Protein AF-A0A7C2P122-F1 (afdb_monomer_lite)

Sequence (135 aa):
MQRLHILLFILVTTFFITSCSSSGDAVIVAEYGQDHITYDELKEAYVKSLSEEEKNKAESPEEMKEFLDLYVNYKMKLRDAFVRGFTNDPEIQKEIDDYTKTVGYHIFRKNLLLTPVLRICMKNEKLKKESAIFF

Secondary structure (DSSP, 8-state):
-HHHHHHHHHHHHHHHHTT--------EEEEETTEEEEHHHHHHHHHHHS-TTTGGG---HHHHHHHHHHHHHHHHHHHHHHHTTGGG-HHHHHHHHHHHHHHHHHHHIIIIIIHHHHHHHHHHHHHHHHHTT--

Radius of gyration: 26.38 Å; chains: 1; bounding box: 77×42×63 Å

Foldseek 3Di:
DVVVVVVVVVVVVVVVVVPDDPDPPFDFPDDDDPDTDGPVNLLVVQCVVDDPVCNVVSDDPVVSVVSVVVVVVVVNVVVVCVVVVVVVDPVSVVVVVVVCVVVVVVCCCVPVPVVVVVVVVVVVVVVVVVVVVVD

pLDDT: mean 82.73, std 11.68, range [51.06, 96.31]

Structure (mmCIF, N/CA/C/O backbone):
data_AF-A0A7C2P122-F1
#
_entry.id   AF-A0A7C2P122-F1
#
loop_
_atom_site.group_PDB
_atom_site.id
_atom_site.type_symbol
_atom_site.label_atom_id
_atom_site.label_alt_id
_atom_site.label_comp_id
_atom_site.label_asym_id
_atom_site.label_entity_id
_atom_site.label_seq_id
_atom_site.pdbx_PDB_ins_code
_atom_site.Cartn_x
_atom_site.Cartn_y
_atom_site.Cartn_z
_atom_site.occupancy
_atom_site.B_iso_or_equiv
_atom_site.auth_seq_id
_atom_site.auth_comp_id
_atom_site.auth_asym_id
_atom_site.auth_atom_id
_atom_site.pdbx_PDB_model_num
ATOM 1 N N . MET A 1 1 ? -56.675 6.702 -4.078 1.00 60.41 1 MET A N 1
ATOM 2 C CA . MET A 1 1 ? -55.646 6.326 -3.082 1.00 60.41 1 MET A CA 1
ATOM 3 C C . MET A 1 1 ? -55.123 4.896 -3.260 1.00 60.41 1 MET A C 1
ATOM 5 O O . MET A 1 1 ? -53.927 4.749 -3.443 1.00 60.41 1 MET A O 1
ATOM 9 N N . GLN A 1 2 ? -55.958 3.845 -3.320 1.00 68.31 2 GLN A N 1
ATOM 10 C CA . GLN A 1 2 ? -55.479 2.449 -3.470 1.00 68.31 2 GLN A CA 1
ATOM 11 C C . GLN A 1 2 ? -54.607 2.175 -4.713 1.00 68.31 2 GLN A C 1
ATOM 13 O O . GLN A 1 2 ? -53.594 1.493 -4.606 1.00 68.31 2 GLN A O 1
ATOM 18 N N . ARG A 1 3 ? -54.941 2.742 -5.883 1.00 70.00 3 ARG A N 1
ATOM 19 C CA . ARG A 1 3 ? -54.151 2.534 -7.115 1.00 70.00 3 ARG A CA 1
ATOM 20 C C . ARG A 1 3 ? -52.756 3.179 -7.075 1.00 70.00 3 ARG A C 1
ATOM 22 O O . ARG A 1 3 ? -51.859 2.701 -7.757 1.00 70.00 3 ARG A O 1
ATOM 29 N N . LEU A 1 4 ? -52.567 4.206 -6.240 1.00 74.81 4 LEU A N 1
ATOM 30 C CA . LEU A 1 4 ? -51.270 4.858 -6.026 1.00 74.81 4 LEU A CA 1
ATOM 31 C C . LEU A 1 4 ? -50.358 4.001 -5.134 1.00 74.81 4 LEU A C 1
ATOM 33 O O . LEU A 1 4 ? -49.172 3.877 -5.413 1.00 74.81 4 LEU A O 1
ATOM 37 N N . HIS A 1 5 ? -50.922 3.346 -4.113 1.00 77.88 5 HIS A N 1
ATOM 38 C CA . HIS A 1 5 ? -50.175 2.418 -3.257 1.00 77.88 5 HIS A CA 1
ATOM 39 C C . HIS A 1 5 ? -49.736 1.153 -4.001 1.00 77.88 5 HIS A C 1
ATOM 41 O O . HIS A 1 5 ? -48.636 0.669 -3.766 1.00 77.88 5 HIS A O 1
ATOM 47 N N . ILE A 1 6 ? -50.551 0.656 -4.939 1.00 81.44 6 ILE A N 1
ATOM 48 C CA . ILE A 1 6 ? -50.187 -0.490 -5.787 1.00 81.44 6 ILE A CA 1
ATOM 49 C C . ILE A 1 6 ? -49.007 -0.131 -6.705 1.00 81.44 6 ILE A C 1
ATOM 51 O O . ILE A 1 6 ? -48.066 -0.909 -6.824 1.00 81.44 6 ILE A O 1
ATOM 55 N N . LEU A 1 7 ? -49.010 1.072 -7.292 1.00 79.50 7 LEU A N 1
ATOM 56 C CA . LEU A 1 7 ? -47.892 1.576 -8.100 1.00 79.50 7 LEU A CA 1
ATOM 57 C C . LEU A 1 7 ? -46.610 1.768 -7.275 1.00 79.50 7 LEU A C 1
ATOM 59 O O . LEU A 1 7 ? -45.533 1.391 -7.730 1.00 79.50 7 LEU A O 1
ATOM 63 N N . LEU A 1 8 ? -46.728 2.290 -6.049 1.00 76.75 8 LEU A N 1
ATOM 64 C CA . LEU A 1 8 ? -45.597 2.453 -5.131 1.00 76.75 8 LEU A CA 1
ATOM 65 C C . LEU A 1 8 ? -45.002 1.096 -4.716 1.00 76.75 8 LEU A C 1
ATOM 67 O O . LEU A 1 8 ? -43.786 0.939 -4.677 1.00 76.75 8 LEU A O 1
ATOM 71 N N . PHE A 1 9 ? -45.854 0.105 -4.447 1.00 79.12 9 PHE A N 1
ATOM 72 C CA . PHE A 1 9 ? -45.427 -1.238 -4.063 1.00 79.12 9 PHE A CA 1
ATOM 73 C C . PHE A 1 9 ? -44.705 -1.958 -5.210 1.00 79.12 9 PHE A C 1
ATOM 75 O O . PHE A 1 9 ? -43.653 -2.555 -4.994 1.00 79.12 9 PHE A O 1
ATOM 82 N N . ILE A 1 10 ? -45.201 -1.835 -6.447 1.00 79.00 10 ILE A N 1
ATOM 83 C CA . ILE A 1 10 ? -44.542 -2.402 -7.634 1.00 79.00 10 ILE A CA 1
ATOM 84 C C . ILE A 1 10 ? -43.159 -1.770 -7.846 1.00 79.00 10 ILE A C 1
ATOM 86 O O . ILE A 1 10 ? -42.203 -2.504 -8.078 1.00 79.00 10 ILE A O 1
ATOM 90 N N . LEU A 1 11 ? -43.036 -0.446 -7.689 1.00 76.50 11 LEU A N 1
ATOM 91 C CA . LEU A 1 11 ? -41.773 0.285 -7.850 1.00 76.50 11 LEU A CA 1
ATOM 92 C C . LEU A 1 11 ? -40.720 -0.091 -6.792 1.00 76.50 11 LEU A C 1
ATOM 94 O O . LEU A 1 11 ? -39.536 -0.185 -7.102 1.00 76.50 11 LEU A O 1
ATOM 98 N N . VAL A 1 12 ? -41.144 -0.336 -5.549 1.00 75.81 12 VAL A N 1
ATOM 99 C CA . VAL A 1 12 ? -40.249 -0.806 -4.479 1.00 75.81 12 VAL A CA 1
ATOM 100 C C . VAL A 1 12 ? -39.799 -2.244 -4.731 1.00 75.81 12 VAL A C 1
ATOM 102 O O . VAL A 1 12 ? -38.641 -2.578 -4.495 1.00 75.81 12 VAL A O 1
ATOM 105 N N . THR A 1 13 ? -40.686 -3.096 -5.248 1.00 71.25 13 THR A N 1
ATOM 106 C CA . THR A 1 13 ? -40.377 -4.518 -5.440 1.00 71.25 13 THR A CA 1
ATOM 107 C C . THR A 1 13 ? -39.386 -4.733 -6.584 1.00 71.25 13 THR A C 1
ATOM 109 O O . THR A 1 13 ? -38.486 -5.554 -6.444 1.00 71.25 13 THR A O 1
ATOM 112 N N . THR A 1 14 ? -39.460 -3.967 -7.680 1.00 69.69 14 THR A N 1
ATOM 113 C CA . THR A 1 14 ? -38.480 -4.060 -8.781 1.00 69.69 14 THR A CA 1
ATOM 114 C C . THR A 1 14 ? -37.066 -3.649 -8.377 1.00 69.69 14 THR A C 1
ATOM 116 O O . THR A 1 14 ? -36.115 -4.165 -8.957 1.00 69.69 14 THR A O 1
ATOM 119 N N . PHE A 1 15 ? -36.905 -2.794 -7.363 1.00 65.44 15 PHE A N 1
ATOM 120 C CA . PHE A 1 15 ? -35.584 -2.405 -6.860 1.00 65.44 15 PHE A CA 1
ATOM 121 C C . PHE A 1 15 ? -34.857 -3.554 -6.141 1.00 65.44 15 PHE A C 1
ATOM 123 O O . PHE A 1 15 ? -33.633 -3.634 -6.174 1.00 65.44 15 PHE A O 1
ATOM 130 N N . PHE A 1 16 ? -35.595 -4.483 -5.525 1.00 62.22 16 PHE A N 1
ATOM 131 C CA . PHE A 1 16 ? -34.993 -5.615 -4.811 1.00 62.22 16 PHE A CA 1
ATOM 132 C C . PHE A 1 16 ? -34.471 -6.721 -5.739 1.00 62.22 16 PHE A C 1
ATOM 134 O O . PHE A 1 16 ? -33.570 -7.461 -5.353 1.00 62.22 16 PHE A O 1
ATOM 141 N N . ILE A 1 17 ? -35.000 -6.837 -6.962 1.00 63.88 17 ILE A N 1
ATOM 142 C CA . ILE A 1 17 ? -34.678 -7.950 -7.875 1.00 63.88 17 ILE A CA 1
ATOM 143 C C . ILE A 1 17 ? -33.409 -7.657 -8.699 1.00 63.88 17 ILE A C 1
ATOM 145 O O . ILE A 1 17 ? -32.763 -8.577 -9.190 1.00 63.88 17 ILE A O 1
ATOM 149 N N . THR A 1 18 ? -32.991 -6.392 -8.820 1.00 61.16 18 THR A N 1
ATOM 150 C CA . THR A 1 18 ? -31.784 -6.005 -9.576 1.00 61.16 18 THR A CA 1
ATOM 151 C C . THR A 1 18 ? -30.465 -6.199 -8.820 1.00 61.16 18 THR A C 1
ATOM 153 O O . THR A 1 18 ? -29.407 -5.971 -9.396 1.00 61.16 18 THR A O 1
ATOM 156 N N . SER A 1 19 ? -30.494 -6.638 -7.558 1.00 54.34 19 SER A N 1
ATOM 157 C CA . SER A 1 19 ? -29.291 -6.742 -6.710 1.00 54.34 19 SER A CA 1
ATOM 158 C C . SER A 1 19 ? -28.615 -8.120 -6.716 1.00 54.34 19 SER A C 1
ATOM 160 O O . SER A 1 19 ? -27.736 -8.369 -5.898 1.00 54.34 19 SER A O 1
ATOM 162 N N . CYS A 1 20 ? -28.994 -9.026 -7.621 1.00 54.06 20 CYS A N 1
ATOM 163 C CA . CYS A 1 20 ? -28.337 -10.326 -7.763 1.00 54.06 20 CYS A CA 1
ATOM 164 C C . CYS A 1 20 ? -27.422 -10.328 -8.997 1.00 54.06 20 CYS A C 1
ATOM 166 O O . CYS A 1 20 ? -27.768 -10.860 -10.049 1.00 54.06 20 CYS A O 1
ATOM 168 N N . SER A 1 21 ? -26.255 -9.689 -8.885 1.00 53.62 21 SER A N 1
ATOM 169 C CA . SER A 1 21 ? -25.153 -9.903 -9.824 1.00 53.62 21 SER A CA 1
ATOM 170 C C . SER A 1 21 ? -24.375 -11.136 -9.367 1.00 53.62 21 SER A C 1
ATOM 172 O O . SER A 1 21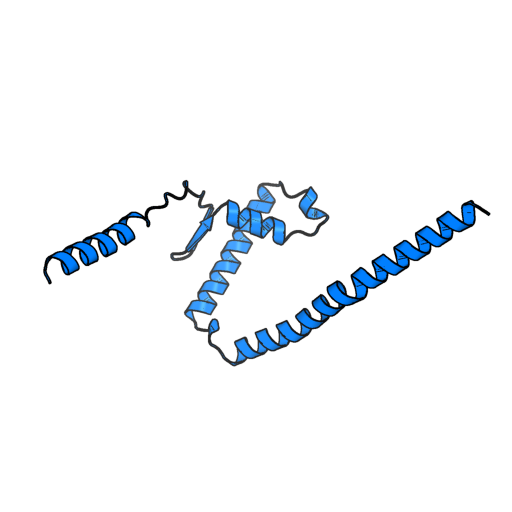 ? -23.697 -11.079 -8.341 1.00 53.62 21 SER A O 1
ATOM 174 N N . SER A 1 22 ? -24.470 -12.253 -10.095 1.00 54.34 22 SER A N 1
ATOM 175 C CA . SER A 1 22 ? -23.557 -13.378 -9.880 1.00 54.34 22 SER A CA 1
ATOM 176 C C . SER A 1 22 ? -22.179 -12.982 -10.408 1.00 54.34 22 SER A C 1
ATOM 178 O O . SER A 1 22 ? -21.893 -13.101 -11.602 1.00 54.34 22 SER A O 1
ATOM 180 N N . SER A 1 23 ? -21.340 -12.449 -9.528 1.00 55.16 23 SER A N 1
ATOM 181 C CA . SER A 1 23 ? -19.900 -12.378 -9.743 1.00 55.16 23 SER A CA 1
ATOM 182 C C . SER A 1 23 ? -19.436 -13.808 -10.023 1.00 55.16 23 SER A C 1
ATOM 184 O O . SER A 1 23 ? -19.679 -14.681 -9.195 1.00 55.16 23 SER A O 1
ATOM 186 N N . GLY A 1 24 ? -18.854 -14.082 -11.195 1.00 58.59 24 GLY A N 1
ATOM 187 C CA . GLY A 1 24 ? -18.219 -15.381 -11.434 1.00 58.59 24 GLY A CA 1
ATOM 188 C C . GLY A 1 24 ? -17.235 -15.669 -10.303 1.00 58.59 24 GLY A C 1
ATOM 189 O O . GLY A 1 24 ? -16.592 -14.726 -9.845 1.00 58.59 24 GLY A O 1
ATOM 190 N N . ASP A 1 25 ? -17.190 -16.917 -9.825 1.00 64.06 25 ASP A N 1
ATOM 191 C CA . ASP A 1 25 ? -16.412 -17.324 -8.648 1.00 64.06 25 ASP A CA 1
ATOM 192 C C . ASP A 1 25 ? -14.990 -16.755 -8.721 1.00 64.06 25 ASP A C 1
ATOM 194 O O . ASP A 1 25 ? -14.128 -17.247 -9.452 1.00 64.06 25 ASP A O 1
ATOM 198 N N . ALA A 1 26 ? -14.761 -15.663 -7.992 1.00 82.69 26 ALA A N 1
ATOM 199 C CA . ALA A 1 26 ? -13.452 -15.054 -7.907 1.00 82.69 26 ALA A CA 1
ATOM 200 C C . ALA A 1 26 ? -12.560 -16.029 -7.140 1.00 82.69 26 ALA A C 1
ATOM 202 O O . ALA A 1 26 ? -12.916 -16.476 -6.049 1.00 82.69 26 ALA A O 1
ATOM 203 N N . VAL A 1 27 ? -11.409 -16.383 -7.710 1.00 92.00 27 VAL A N 1
ATOM 204 C CA . VAL A 1 27 ? -10.486 -17.319 -7.063 1.00 92.00 27 VAL A CA 1
ATOM 205 C C . VAL A 1 27 ? -9.913 -16.645 -5.819 1.00 92.00 27 VAL A C 1
ATOM 207 O O . VAL A 1 27 ? -9.098 -15.730 -5.930 1.00 92.00 27 VAL A O 1
ATOM 210 N N . ILE A 1 28 ? -10.354 -17.082 -4.641 1.00 93.69 28 ILE A N 1
ATOM 211 C CA . ILE A 1 28 ? -9.844 -16.605 -3.354 1.00 93.69 28 ILE A CA 1
ATOM 212 C C . ILE A 1 28 ? -8.489 -17.265 -3.097 1.00 93.69 28 ILE A C 1
ATOM 214 O O . ILE A 1 28 ? -8.359 -18.487 -3.155 1.00 93.69 28 ILE A O 1
ATOM 218 N N . VAL A 1 29 ? -7.477 -16.447 -2.817 1.00 93.38 29 VAL A N 1
ATOM 219 C CA . VAL A 1 29 ? -6.098 -16.899 -2.560 1.00 93.38 29 VAL A CA 1
ATOM 220 C C . VAL A 1 29 ? -5.673 -16.712 -1.107 1.00 93.38 29 VAL A C 1
ATOM 222 O O . VAL A 1 29 ? -4.735 -17.368 -0.662 1.00 93.38 29 VAL A O 1
ATOM 225 N N . ALA A 1 30 ? -6.364 -15.849 -0.358 1.00 94.31 30 ALA A N 1
ATOM 226 C CA . ALA A 1 30 ? -6.190 -15.693 1.081 1.00 94.31 30 ALA A CA 1
ATOM 227 C C . ALA A 1 30 ? -7.434 -15.073 1.729 1.00 94.31 30 ALA A C 1
ATOM 229 O O . ALA A 1 30 ? -8.195 -14.354 1.083 1.00 94.31 30 ALA A O 1
ATOM 230 N N . GLU A 1 31 ? -7.591 -15.302 3.029 1.00 93.50 31 GLU A N 1
ATOM 231 C CA . GLU A 1 31 ? -8.648 -14.725 3.859 1.00 93.50 31 GLU A CA 1
ATOM 232 C C . GLU A 1 31 ? -8.035 -14.104 5.114 1.00 93.50 31 GLU A C 1
ATOM 234 O O . GLU A 1 31 ? -7.073 -14.633 5.678 1.00 93.50 31 GLU A O 1
ATOM 239 N N . TYR A 1 32 ? -8.590 -12.980 5.563 1.00 90.88 32 TYR A N 1
ATOM 240 C CA . TYR A 1 32 ? -8.198 -12.344 6.815 1.00 90.88 32 TYR A CA 1
ATOM 241 C C . TYR A 1 32 ? -9.418 -11.698 7.490 1.00 90.88 32 TYR A C 1
ATOM 243 O O . TYR A 1 32 ? -10.016 -10.734 7.015 1.00 90.88 32 TYR A O 1
ATOM 251 N N . GLY A 1 33 ? -9.809 -12.232 8.648 1.00 86.00 33 GLY A N 1
ATOM 252 C CA . GLY A 1 33 ? -11.013 -11.780 9.348 1.00 86.00 33 GLY A CA 1
ATOM 253 C C . GLY A 1 33 ? -12.288 -12.107 8.564 1.00 86.00 33 GLY A C 1
ATOM 254 O O . GLY A 1 33 ? -12.650 -13.271 8.453 1.00 86.00 33 GLY A O 1
ATOM 255 N N . GLN A 1 34 ? -12.986 -11.078 8.076 1.00 88.56 34 GLN A N 1
ATOM 256 C CA . GLN A 1 34 ? -14.165 -11.214 7.201 1.00 88.56 34 GLN A CA 1
ATOM 257 C C . GLN A 1 34 ? -13.883 -10.766 5.759 1.00 88.56 34 GLN A C 1
ATOM 259 O O . GLN A 1 34 ? -14.786 -10.765 4.924 1.00 88.56 34 GLN A O 1
ATOM 264 N N . ASP A 1 35 ? -12.643 -10.369 5.481 1.00 91.38 35 ASP A N 1
ATOM 265 C CA . ASP A 1 35 ? -12.205 -9.898 4.178 1.00 91.38 35 ASP A CA 1
ATOM 266 C C . ASP A 1 35 ? -11.440 -11.032 3.464 1.00 91.38 35 ASP A C 1
ATOM 268 O O . ASP A 1 35 ? -10.868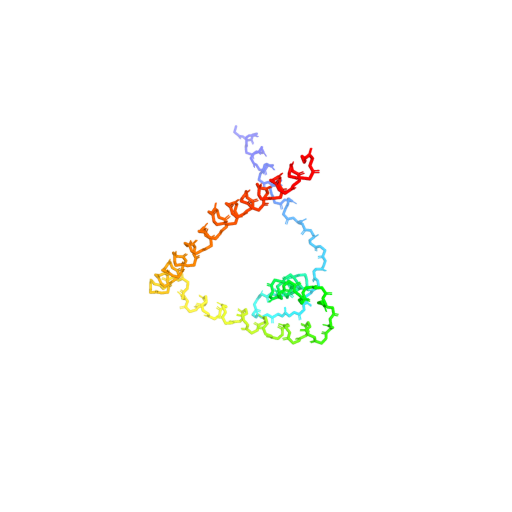 -11.924 4.098 1.00 91.38 35 ASP A O 1
ATOM 272 N N . HIS A 1 36 ? -11.423 -10.999 2.135 1.00 94.44 36 HIS A N 1
ATOM 273 C CA . HIS A 1 36 ? -10.734 -11.980 1.297 1.00 94.44 36 HIS A CA 1
ATOM 274 C C . HIS A 1 36 ? -9.901 -11.273 0.233 1.00 94.44 36 HIS A C 1
ATOM 276 O O . HIS A 1 36 ? -10.201 -10.145 -0.154 1.00 94.44 36 HIS A O 1
ATOM 282 N N . ILE A 1 37 ? -8.856 -11.953 -0.230 1.00 94.25 37 ILE A N 1
ATOM 283 C CA . ILE A 1 37 ? -7.997 -11.511 -1.326 1.00 94.25 37 ILE A CA 1
ATOM 284 C C . ILE A 1 37 ? -8.247 -12.433 -2.508 1.00 94.25 37 ILE A C 1
ATOM 286 O O . ILE A 1 37 ? -8.127 -13.657 -2.395 1.00 94.25 37 ILE A O 1
ATOM 290 N N . THR A 1 38 ? -8.586 -11.835 -3.645 1.00 94.81 38 THR A N 1
ATOM 291 C CA . THR A 1 38 ? -8.765 -12.565 -4.905 1.00 94.81 38 THR A CA 1
ATOM 292 C C . THR A 1 38 ? -7.449 -12.658 -5.673 1.00 94.81 38 THR A C 1
ATOM 294 O O . THR A 1 38 ? -6.548 -11.834 -5.496 1.00 94.81 38 THR A O 1
ATOM 297 N N . TYR A 1 39 ? -7.323 -13.653 -6.550 1.00 91.31 39 TYR A N 1
ATOM 298 C CA . TYR A 1 39 ? -6.149 -13.803 -7.410 1.00 91.31 39 TYR A CA 1
ATOM 299 C C . TYR A 1 39 ? -5.914 -12.563 -8.286 1.00 91.31 39 TYR A C 1
ATOM 301 O O . TYR A 1 39 ? -4.777 -12.115 -8.423 1.00 91.31 39 TYR A O 1
ATOM 309 N N . ASP A 1 40 ? -6.981 -11.977 -8.832 1.00 90.94 40 ASP A N 1
ATOM 310 C CA . ASP A 1 40 ? -6.882 -10.787 -9.681 1.00 90.94 40 ASP A CA 1
ATOM 311 C C . ASP A 1 40 ? -6.396 -9.564 -8.894 1.00 90.94 40 ASP A C 1
ATOM 313 O O . ASP A 1 40 ? -5.516 -8.841 -9.364 1.00 90.94 40 ASP A O 1
ATOM 317 N N . GLU A 1 41 ? -6.894 -9.372 -7.667 1.00 93.50 41 GLU A N 1
ATOM 318 C CA . GLU A 1 41 ? -6.409 -8.326 -6.760 1.00 93.50 41 GLU A CA 1
ATOM 319 C C . GLU A 1 41 ? -4.923 -8.509 -6.436 1.00 93.50 41 GL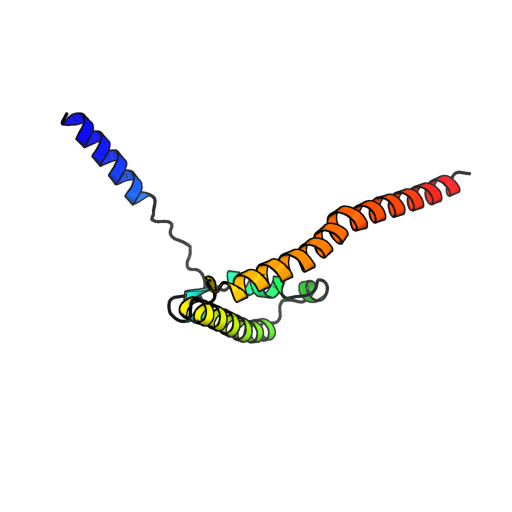U A C 1
ATOM 321 O O . GLU A 1 41 ? -4.148 -7.551 -6.512 1.00 93.50 41 GLU A O 1
ATOM 326 N N . LEU A 1 42 ? -4.513 -9.738 -6.100 1.00 93.06 42 LEU A N 1
ATOM 327 C CA . LEU A 1 42 ? -3.117 -10.052 -5.809 1.00 93.06 42 LEU A CA 1
ATOM 328 C C . LEU A 1 42 ? -2.228 -9.738 -7.015 1.00 93.06 42 LEU A C 1
ATOM 330 O O . LEU A 1 42 ? -1.206 -9.066 -6.872 1.00 93.06 42 LEU A O 1
ATOM 334 N N . LYS A 1 43 ? -2.628 -10.194 -8.205 1.00 90.12 43 LYS A N 1
ATOM 335 C CA . LYS A 1 43 ? -1.885 -9.979 -9.447 1.00 90.12 43 LYS A CA 1
ATOM 336 C C . LYS A 1 43 ? -1.760 -8.493 -9.771 1.00 90.12 43 LYS A C 1
ATOM 338 O O . LYS A 1 43 ? -0.678 -8.034 -10.133 1.00 90.12 43 LYS A O 1
ATOM 343 N N . GLU A 1 44 ? -2.840 -7.729 -9.627 1.00 91.38 44 GLU A N 1
ATOM 344 C CA . GLU A 1 44 ? -2.817 -6.284 -9.848 1.00 91.38 44 GLU A CA 1
ATOM 345 C C . GLU A 1 44 ? -1.882 -5.579 -8.854 1.00 91.38 44 GLU A C 1
ATOM 347 O O . GLU A 1 44 ? -1.084 -4.724 -9.250 1.00 91.38 44 GLU A O 1
ATOM 352 N N . ALA A 1 45 ? -1.945 -5.947 -7.572 1.00 92.12 45 ALA A N 1
ATOM 353 C CA . ALA A 1 45 ? -1.072 -5.399 -6.540 1.00 92.12 45 ALA A CA 1
ATOM 354 C C . ALA A 1 45 ? 0.404 -5.744 -6.791 1.00 92.12 45 ALA A C 1
ATOM 356 O O . ALA A 1 45 ? 1.263 -4.870 -6.652 1.00 92.12 45 ALA A O 1
ATOM 357 N N . TYR A 1 46 ? 0.690 -6.974 -7.220 1.00 91.06 46 TYR A N 1
ATOM 358 C CA . TYR A 1 46 ? 2.036 -7.427 -7.556 1.00 91.06 46 TYR A CA 1
ATOM 359 C C . TYR A 1 46 ? 2.608 -6.612 -8.715 1.00 91.06 46 TYR A C 1
ATOM 361 O O . TYR A 1 46 ? 3.640 -5.966 -8.555 1.00 91.06 46 TYR A O 1
ATOM 369 N N . VAL A 1 47 ? 1.890 -6.505 -9.838 1.00 89.31 47 VAL A N 1
ATOM 370 C CA . VAL A 1 47 ? 2.342 -5.723 -11.006 1.00 89.31 47 VAL A CA 1
ATOM 371 C C . VAL A 1 47 ? 2.565 -4.245 -10.664 1.00 89.31 47 VAL A C 1
ATOM 373 O O . VAL A 1 47 ? 3.489 -3.626 -11.192 1.00 89.31 47 VAL A O 1
ATOM 376 N N . LYS A 1 48 ? 1.751 -3.663 -9.774 1.00 89.19 48 LYS A N 1
ATOM 377 C CA . LYS A 1 48 ? 1.935 -2.280 -9.296 1.00 89.19 48 LYS A CA 1
ATOM 378 C C . LYS A 1 48 ? 3.170 -2.101 -8.412 1.00 89.19 48 LYS A C 1
ATOM 380 O O . LYS A 1 48 ? 3.687 -0.988 -8.351 1.00 89.19 48 LYS A O 1
ATOM 385 N N . SER A 1 49 ? 3.609 -3.154 -7.727 1.00 87.00 49 SER A N 1
ATOM 386 C CA . SER A 1 49 ? 4.794 -3.123 -6.864 1.00 87.00 49 SER A CA 1
ATOM 387 C C . SER A 1 49 ? 6.111 -3.188 -7.643 1.00 87.00 49 SER A C 1
ATOM 389 O O . SER A 1 49 ? 7.126 -2.700 -7.155 1.00 87.00 49 SER A O 1
ATOM 391 N N . LEU A 1 50 ? 6.081 -3.737 -8.861 1.00 88.06 50 LEU A N 1
ATOM 392 C CA . LEU A 1 50 ? 7.260 -3.925 -9.700 1.00 88.06 50 LEU A CA 1
ATOM 393 C C . LEU A 1 50 ? 7.685 -2.636 -10.416 1.00 88.06 50 LEU A C 1
ATOM 395 O O . LEU A 1 50 ? 6.858 -1.834 -10.866 1.00 88.06 50 LEU A O 1
ATOM 399 N N . SER A 1 51 ? 8.994 -2.474 -10.597 1.00 83.31 51 SER A N 1
ATOM 400 C CA . SER A 1 51 ? 9.564 -1.468 -11.495 1.00 83.31 51 SER A CA 1
ATOM 401 C C . SER A 1 51 ? 9.280 -1.798 -12.968 1.00 83.31 51 SER A C 1
ATOM 403 O O . SER A 1 51 ? 8.943 -2.926 -13.326 1.00 83.31 51 SER A O 1
ATOM 405 N N . GLU A 1 52 ? 9.437 -0.816 -13.863 1.00 80.00 52 GLU A N 1
ATOM 406 C CA . GLU A 1 52 ? 9.212 -1.017 -15.307 1.00 80.00 52 GLU A CA 1
ATOM 407 C C . GLU A 1 52 ? 10.103 -2.116 -15.916 1.00 80.00 52 GLU A C 1
ATOM 409 O O . GLU A 1 52 ? 9.709 -2.773 -16.878 1.00 80.00 52 GLU A O 1
ATOM 414 N N . GLU A 1 53 ? 11.289 -2.351 -15.351 1.00 76.50 53 GLU A N 1
ATOM 415 C CA . GLU A 1 53 ? 12.206 -3.405 -15.801 1.00 76.50 53 GLU A CA 1
ATOM 416 C C . GLU A 1 53 ? 11.749 -4.803 -15.352 1.00 76.50 53 GLU A C 1
ATOM 418 O O . GLU A 1 53 ? 11.903 -5.777 -16.093 1.00 76.50 53 GLU A O 1
ATOM 423 N N . GLU A 1 54 ? 11.141 -4.897 -14.169 1.00 79.62 54 GLU A N 1
ATOM 424 C CA . GLU A 1 54 ? 10.649 -6.141 -13.565 1.00 79.62 54 GLU A CA 1
ATOM 425 C C . GLU A 1 54 ? 9.284 -6.561 -14.121 1.00 79.62 54 GLU A C 1
ATOM 427 O O . GLU A 1 54 ? 9.026 -7.754 -14.270 1.00 79.62 54 GLU A O 1
ATOM 432 N N . LYS A 1 55 ? 8.431 -5.606 -14.522 1.00 76.69 55 LYS A N 1
ATOM 433 C CA . LYS A 1 55 ? 7.122 -5.886 -15.147 1.00 76.69 55 LYS A CA 1
ATOM 434 C C . LYS A 1 55 ? 7.219 -6.792 -16.376 1.00 76.69 55 LYS A C 1
ATOM 436 O O . LYS A 1 55 ? 6.312 -7.576 -16.627 1.00 76.69 55 LYS A O 1
ATOM 441 N N . ASN A 1 56 ? 8.329 -6.725 -17.111 1.00 67.44 56 ASN A N 1
ATOM 442 C CA . ASN A 1 56 ? 8.574 -7.568 -18.286 1.00 67.44 56 ASN A CA 1
ATOM 443 C C . ASN A 1 56 ? 8.998 -9.012 -17.935 1.00 67.44 56 ASN A C 1
ATOM 445 O O . ASN A 1 56 ? 9.224 -9.809 -18.842 1.00 67.44 56 ASN A O 1
ATOM 449 N N . LYS A 1 57 ? 9.147 -9.344 -16.643 1.00 62.47 57 LYS A N 1
ATOM 450 C CA . LYS A 1 57 ? 9.625 -10.640 -16.122 1.00 62.47 57 LYS A CA 1
ATOM 451 C C . LYS A 1 57 ? 8.691 -11.265 -15.066 1.00 62.47 57 LYS A C 1
ATOM 453 O O . LYS A 1 57 ? 9.037 -12.287 -14.488 1.00 62.47 57 LYS A O 1
ATOM 458 N N . ALA A 1 58 ? 7.527 -10.660 -14.827 1.00 61.34 58 ALA A N 1
ATOM 459 C CA . ALA A 1 58 ? 6.660 -10.838 -13.655 1.00 61.34 58 ALA A CA 1
ATOM 460 C C . ALA A 1 58 ? 5.858 -12.163 -13.573 1.00 61.34 58 ALA A C 1
ATOM 462 O O . ALA A 1 58 ? 4.696 -12.151 -13.165 1.00 61.34 58 ALA A O 1
ATOM 463 N N . GLU A 1 59 ? 6.419 -13.302 -13.984 1.00 65.88 59 GLU A N 1
ATOM 464 C CA . GLU A 1 59 ? 5.660 -14.560 -14.132 1.00 65.88 59 GLU A CA 1
ATOM 465 C C . GLU A 1 59 ? 6.122 -15.716 -13.229 1.00 65.88 59 GLU A C 1
ATOM 467 O O . GLU A 1 59 ? 5.605 -16.824 -13.359 1.00 65.88 59 GLU A O 1
ATOM 472 N N . SER A 1 60 ? 7.048 -15.493 -12.290 1.00 78.62 60 SER A N 1
ATOM 473 C CA . SER A 1 60 ? 7.505 -16.557 -11.383 1.00 78.62 60 SER A CA 1
ATOM 474 C C . SER A 1 60 ? 6.434 -16.914 -10.329 1.00 78.62 60 SER A C 1
ATOM 476 O O . SER A 1 60 ? 6.047 -16.048 -9.535 1.00 78.62 60 SER A O 1
ATOM 478 N N . PRO A 1 61 ? 5.945 -18.172 -10.265 1.00 81.12 61 PRO A N 1
ATOM 479 C CA . PRO A 1 61 ? 4.974 -18.603 -9.253 1.00 81.12 61 PRO A CA 1
ATOM 480 C C . PRO A 1 61 ? 5.485 -18.466 -7.812 1.00 81.12 61 PRO A C 1
ATOM 482 O O . PRO A 1 61 ? 4.709 -18.147 -6.909 1.00 81.12 61 PRO A O 1
ATOM 485 N N . GLU A 1 62 ? 6.780 -18.687 -7.585 1.00 84.75 62 GLU A N 1
ATOM 486 C CA . GLU A 1 62 ? 7.424 -18.529 -6.280 1.00 84.75 62 GLU A CA 1
ATOM 487 C C . GLU A 1 62 ? 7.382 -17.074 -5.796 1.00 84.75 62 GLU A C 1
ATOM 489 O O . GLU A 1 62 ? 6.988 -16.822 -4.658 1.00 84.75 62 GLU A O 1
ATOM 494 N N . GLU A 1 63 ? 7.692 -16.114 -6.670 1.00 85.44 63 GLU A N 1
ATOM 495 C CA . GLU A 1 63 ? 7.654 -14.683 -6.334 1.00 85.44 63 GLU A CA 1
ATOM 496 C C . GLU A 1 63 ? 6.227 -14.223 -6.016 1.00 85.44 63 GLU A C 1
ATOM 498 O O . GLU A 1 63 ? 6.007 -13.461 -5.075 1.00 85.44 63 GLU A O 1
ATOM 503 N N . MET A 1 64 ? 5.234 -14.742 -6.746 1.00 86.56 64 MET A N 1
ATOM 504 C CA . MET A 1 64 ? 3.822 -14.470 -6.469 1.00 86.56 64 MET A CA 1
ATOM 505 C C . MET A 1 64 ? 3.400 -14.996 -5.089 1.00 86.56 64 MET A C 1
ATOM 507 O O . MET A 1 64 ? 2.612 -14.356 -4.390 1.00 86.56 64 MET A O 1
ATOM 511 N N . LYS A 1 65 ? 3.929 -16.151 -4.667 1.00 88.94 65 LYS A N 1
ATOM 512 C CA . LYS A 1 65 ? 3.658 -16.725 -3.343 1.00 88.94 65 LYS A CA 1
ATOM 513 C C . LYS A 1 65 ? 4.313 -15.915 -2.221 1.00 88.94 65 LYS A C 1
ATOM 515 O O . LYS A 1 65 ? 3.673 -15.685 -1.198 1.00 88.94 65 LYS A O 1
ATOM 520 N N . GLU A 1 66 ? 5.558 -15.482 -2.399 1.00 90.31 66 GLU A N 1
ATOM 521 C CA . GLU A 1 66 ? 6.234 -14.601 -1.435 1.00 90.31 66 GLU A CA 1
ATOM 522 C C . GLU A 1 66 ? 5.517 -13.251 -1.320 1.00 90.31 66 GLU A C 1
ATOM 524 O O . GLU A 1 66 ? 5.279 -12.749 -0.219 1.00 90.31 66 GLU A O 1
ATOM 529 N N . PHE A 1 67 ? 5.087 -12.699 -2.456 1.00 92.75 67 PHE A N 1
ATOM 530 C CA . PHE A 1 67 ? 4.303 -11.475 -2.485 1.00 92.75 67 PHE A CA 1
ATOM 531 C C . PHE A 1 67 ? 2.942 -11.633 -1.796 1.00 92.75 67 PHE A C 1
ATOM 533 O O . PHE A 1 67 ? 2.516 -10.716 -1.096 1.00 92.75 67 PHE A O 1
ATOM 540 N N . LEU A 1 68 ? 2.273 -12.784 -1.936 1.00 94.19 68 LEU A N 1
ATOM 541 C CA . LEU A 1 68 ? 1.009 -13.061 -1.246 1.00 94.19 68 LEU A CA 1
ATOM 542 C C . LEU A 1 68 ? 1.146 -12.930 0.272 1.00 94.19 68 LEU A C 1
ATOM 544 O O . LEU A 1 68 ? 0.327 -12.252 0.889 1.00 94.19 68 LEU A O 1
ATOM 548 N N . ASP A 1 69 ? 2.182 -13.518 0.871 1.00 94.00 69 ASP A N 1
ATOM 549 C CA . ASP A 1 69 ? 2.396 -13.419 2.320 1.00 94.00 69 ASP A CA 1
ATOM 550 C C . ASP A 1 69 ? 2.655 -11.967 2.756 1.00 94.00 69 ASP A C 1
ATOM 552 O O . ASP A 1 69 ? 2.044 -11.465 3.707 1.00 94.00 69 ASP A O 1
ATOM 556 N N . LEU A 1 70 ? 3.490 -11.237 2.009 1.00 94.75 70 LEU A N 1
ATOM 557 C CA . LEU A 1 70 ? 3.730 -9.813 2.252 1.00 94.75 70 LEU A CA 1
ATOM 558 C C . LEU A 1 70 ? 2.430 -8.995 2.163 1.00 94.75 70 LEU A C 1
ATOM 560 O O . LEU A 1 70 ? 2.161 -8.144 3.019 1.00 94.75 70 LEU A O 1
ATOM 564 N N . TYR A 1 71 ? 1.619 -9.256 1.139 1.00 95.75 71 TYR A N 1
ATOM 565 C CA . TYR A 1 71 ? 0.395 -8.521 0.852 1.00 95.75 71 TYR A CA 1
ATOM 566 C C . TYR A 1 71 ? -0.701 -8.790 1.890 1.00 95.75 71 TYR A C 1
ATOM 568 O O . TYR A 1 71 ? -1.332 -7.847 2.373 1.00 95.75 71 TYR A O 1
ATOM 576 N N . VAL A 1 72 ? -0.879 -10.047 2.308 1.00 96.31 72 VAL A N 1
ATOM 577 C CA . VAL A 1 72 ? -1.806 -10.421 3.389 1.00 96.31 72 VAL A CA 1
ATOM 578 C C . VAL A 1 72 ? -1.400 -9.740 4.695 1.00 96.31 72 VAL A C 1
ATOM 580 O O . VAL A 1 72 ? -2.225 -9.079 5.328 1.00 96.31 72 VAL A O 1
ATOM 583 N N . ASN A 1 73 ? -0.118 -9.810 5.067 1.00 96.19 73 ASN A N 1
ATOM 584 C CA . ASN A 1 73 ? 0.390 -9.152 6.271 1.00 96.19 73 ASN A CA 1
ATOM 585 C C . ASN A 1 73 ? 0.170 -7.631 6.238 1.00 96.19 73 ASN A C 1
ATOM 587 O O . ASN A 1 73 ? -0.188 -7.023 7.251 1.00 96.19 73 ASN A O 1
ATOM 591 N N . TYR A 1 74 ? 0.352 -7.001 5.077 1.00 95.62 74 TYR A N 1
ATOM 592 C CA . TYR A 1 74 ? 0.038 -5.588 4.875 1.00 95.62 74 TYR A CA 1
ATOM 593 C C . TYR A 1 74 ? -1.453 -5.289 5.103 1.00 95.62 74 TYR A C 1
ATOM 595 O O . TYR A 1 74 ? -1.784 -4.392 5.885 1.00 95.62 74 TYR A O 1
ATOM 603 N N . LYS A 1 75 ? -2.358 -6.065 4.494 1.00 96.00 75 LYS A N 1
ATOM 604 C CA . LYS A 1 75 ? -3.813 -5.907 4.660 1.00 96.00 75 LYS A CA 1
ATOM 605 C C . LYS A 1 75 ? -4.255 -6.078 6.111 1.00 96.00 75 LYS A C 1
ATOM 607 O O . LYS A 1 75 ? -5.053 -5.282 6.606 1.00 96.00 75 LYS A O 1
ATOM 612 N N . MET A 1 76 ? -3.684 -7.051 6.818 1.00 95.81 76 MET A N 1
ATOM 613 C CA . MET A 1 76 ? -3.953 -7.267 8.240 1.00 95.81 76 MET A CA 1
ATOM 614 C C . MET A 1 76 ? -3.557 -6.057 9.095 1.00 95.81 76 MET A C 1
ATOM 616 O O . MET A 1 76 ? -4.329 -5.651 9.963 1.00 95.81 76 MET A O 1
ATOM 620 N N . LYS A 1 77 ? -2.403 -5.429 8.828 1.00 95.19 77 LYS A N 1
ATOM 621 C CA . LYS A 1 77 ? -1.973 -4.210 9.540 1.00 95.19 77 LYS A CA 1
ATOM 622 C C . LYS A 1 77 ? -2.912 -3.032 9.292 1.00 95.19 77 LYS A C 1
ATOM 624 O O . LYS A 1 77 ? -3.238 -2.308 10.228 1.00 95.19 77 LYS A O 1
ATOM 629 N N . LEU A 1 78 ? -3.381 -2.857 8.055 1.00 93.88 78 LEU A N 1
ATOM 630 C CA . LEU A 1 78 ? -4.373 -1.825 7.745 1.00 93.88 78 LEU A CA 1
ATOM 631 C C . LEU A 1 78 ? -5.696 -2.070 8.471 1.00 93.88 78 LEU A C 1
ATOM 633 O O . LEU A 1 78 ? -6.295 -1.133 8.998 1.00 93.88 78 LEU A O 1
ATOM 637 N N . ARG A 1 79 ? -6.142 -3.329 8.529 1.00 94.25 79 ARG A N 1
ATOM 638 C CA . ARG A 1 79 ? -7.357 -3.702 9.256 1.00 94.25 79 ARG A CA 1
ATOM 639 C C . ARG A 1 79 ? -7.219 -3.428 10.752 1.00 94.25 79 ARG A C 1
ATOM 641 O O . ARG A 1 79 ? -8.141 -2.869 11.336 1.00 94.25 79 ARG A O 1
ATOM 648 N N . ASP A 1 80 ? -6.087 -3.779 11.358 1.00 94.12 80 ASP A N 1
ATOM 649 C CA . ASP A 1 80 ? -5.801 -3.479 12.767 1.00 94.12 80 ASP A CA 1
ATOM 650 C C . ASP A 1 80 ? -5.828 -1.964 13.032 1.00 94.12 80 ASP A C 1
ATOM 652 O O . ASP A 1 80 ? -6.510 -1.515 13.952 1.00 94.12 80 ASP A O 1
ATOM 656 N N . ALA A 1 81 ? -5.193 -1.162 12.171 1.00 93.62 81 ALA A N 1
ATOM 657 C CA . ALA A 1 81 ? -5.240 0.297 12.260 1.00 93.62 81 ALA A CA 1
ATOM 658 C C . ALA A 1 81 ? -6.676 0.847 12.161 1.00 93.62 81 ALA A C 1
ATOM 660 O O . ALA A 1 81 ? -7.067 1.713 12.947 1.00 93.62 81 ALA A O 1
ATOM 661 N N . PHE A 1 82 ? -7.481 0.318 11.234 1.00 92.56 82 PHE A N 1
ATOM 662 C CA . PHE A 1 82 ? -8.889 0.689 11.088 1.00 92.56 82 PHE A CA 1
ATOM 663 C C . PHE A 1 82 ? -9.700 0.358 12.347 1.00 92.56 82 PHE A C 1
ATOM 665 O O . PHE A 1 82 ? -10.415 1.213 12.864 1.00 92.56 82 PHE A O 1
ATOM 672 N N . VAL A 1 83 ? -9.552 -0.859 12.880 1.00 93.62 83 VAL A N 1
ATOM 673 C CA . VAL A 1 83 ? -10.250 -1.309 14.096 1.00 93.62 83 VAL A CA 1
ATOM 674 C C . VAL A 1 83 ? -9.864 -0.462 15.313 1.00 93.62 83 VAL A C 1
ATOM 676 O O . VAL A 1 83 ? -10.715 -0.178 16.152 1.00 93.62 83 VAL A O 1
ATOM 679 N N . ARG A 1 84 ? -8.610 -0.003 15.393 1.00 94.69 84 ARG A N 1
ATOM 680 C CA . ARG A 1 84 ? -8.130 0.909 16.446 1.00 94.69 84 ARG A CA 1
ATOM 681 C C . ARG A 1 84 ? -8.569 2.363 16.259 1.00 94.69 84 ARG A C 1
ATOM 683 O O . ARG A 1 84 ? -8.303 3.182 17.132 1.00 94.69 84 ARG A O 1
ATOM 690 N N . GLY A 1 85 ? -9.238 2.691 15.155 1.00 93.75 85 GLY A N 1
ATOM 691 C CA . GLY A 1 85 ? -9.737 4.037 14.882 1.00 93.75 85 GLY A CA 1
ATOM 692 C C . GLY A 1 85 ? -8.675 5.016 14.382 1.00 93.75 85 GLY A C 1
ATOM 693 O O . GLY A 1 85 ? -8.944 6.215 14.341 1.00 93.75 85 GLY A O 1
ATOM 694 N N . PHE A 1 86 ? -7.504 4.537 13.947 1.00 93.06 86 PHE A N 1
ATOM 695 C CA . PHE A 1 86 ? -6.428 5.392 13.424 1.00 93.06 86 PHE A CA 1
ATOM 696 C C . PHE A 1 86 ? -6.826 6.162 12.163 1.00 93.06 86 PHE A C 1
ATOM 698 O O . PHE A 1 86 ? -6.253 7.202 11.864 1.00 93.06 86 PHE A O 1
ATOM 705 N N . THR A 1 87 ? -7.864 5.719 11.454 1.00 89.44 87 THR A N 1
ATOM 706 C CA . THR A 1 87 ? -8.431 6.474 10.331 1.00 89.44 87 THR A CA 1
ATOM 707 C C . THR A 1 87 ? -9.078 7.791 10.746 1.00 89.44 87 THR A C 1
ATOM 709 O O . THR A 1 87 ? -9.239 8.656 9.897 1.00 89.44 87 THR A O 1
ATOM 712 N N . ASN A 1 88 ? -9.452 7.965 12.013 1.00 92.19 88 ASN A N 1
ATOM 713 C CA . ASN A 1 88 ? -10.061 9.199 12.518 1.00 92.19 88 ASN A CA 1
ATOM 714 C C . ASN A 1 88 ? -9.122 9.973 13.452 1.00 92.19 88 ASN A C 1
ATOM 716 O O . ASN A 1 88 ? -9.529 10.985 14.022 1.00 92.19 88 ASN A O 1
ATOM 720 N N . ASP A 1 89 ? -7.891 9.493 13.633 1.00 95.31 89 ASP A N 1
ATOM 721 C CA . ASP A 1 89 ? -6.912 10.143 14.489 1.00 95.31 89 ASP A CA 1
ATOM 722 C C . ASP A 1 89 ? -6.441 11.464 13.842 1.00 95.31 89 ASP A C 1
ATOM 724 O O . ASP A 1 89 ? -5.969 11.459 12.700 1.00 95.31 89 ASP A O 1
ATOM 728 N N . PRO A 1 90 ? -6.580 12.610 14.531 1.00 95.06 90 PRO A N 1
ATOM 729 C CA . PRO A 1 90 ? -6.276 13.914 13.950 1.00 95.06 90 PRO A CA 1
ATOM 730 C C . PRO A 1 90 ? -4.779 14.134 13.688 1.00 95.06 90 PRO A C 1
ATOM 732 O O . PRO A 1 90 ? -4.433 14.918 12.803 1.00 95.06 90 PRO A O 1
ATOM 735 N N . GLU A 1 91 ? -3.890 13.474 14.431 1.00 95.25 91 GLU A N 1
ATOM 736 C CA . GLU A 1 91 ? -2.444 13.556 14.221 1.00 95.25 91 GLU A CA 1
ATOM 737 C C . GLU A 1 91 ? -2.047 12.777 12.964 1.00 95.25 91 GLU A C 1
ATOM 739 O O . GLU A 1 91 ? -1.346 13.316 12.106 1.00 95.25 91 GLU A O 1
ATOM 744 N N . ILE A 1 92 ? -2.600 11.573 12.791 1.00 92.19 92 ILE A N 1
ATOM 745 C CA . ILE A 1 92 ? -2.388 10.752 11.589 1.00 92.19 92 ILE A CA 1
ATOM 746 C C . ILE A 1 92 ? -2.958 11.445 10.347 1.00 92.19 92 ILE A C 1
ATOM 748 O O . ILE A 1 92 ? -2.295 11.503 9.313 1.00 92.19 92 ILE A O 1
ATOM 752 N N . GLN A 1 93 ? -4.162 12.017 10.434 1.00 93.88 93 GLN A N 1
ATOM 753 C CA . GLN A 1 93 ? -4.756 12.763 9.318 1.00 93.88 93 GLN A CA 1
ATOM 754 C C . GLN A 1 93 ? -3.889 13.956 8.909 1.00 93.88 93 GLN A C 1
ATOM 756 O O . GLN A 1 93 ? -3.645 14.178 7.723 1.00 93.88 93 GLN A O 1
ATOM 761 N N . LYS A 1 94 ? -3.351 14.687 9.890 1.00 95.69 94 LYS A N 1
ATOM 762 C CA . LYS A 1 94 ? -2.434 15.794 9.626 1.00 95.69 94 LYS A CA 1
ATOM 763 C C . LYS A 1 94 ? -1.142 15.321 8.952 1.00 95.69 94 LYS A C 1
ATOM 765 O O . LYS A 1 94 ? -0.682 15.966 8.012 1.00 95.69 94 LYS A O 1
ATOM 770 N N . GLU A 1 95 ? -0.566 14.208 9.401 1.00 93.00 95 GLU A N 1
ATOM 771 C CA . GLU A 1 95 ? 0.632 13.632 8.782 1.00 93.00 95 GLU A CA 1
ATOM 772 C C . GLU A 1 95 ? 0.373 13.215 7.326 1.00 93.00 95 GLU A C 1
ATOM 774 O O . GLU A 1 95 ? 1.164 13.547 6.439 1.00 93.00 95 GLU A O 1
ATOM 779 N N . ILE A 1 96 ? -0.762 12.558 7.056 1.00 90.81 96 ILE A N 1
ATOM 780 C CA . ILE A 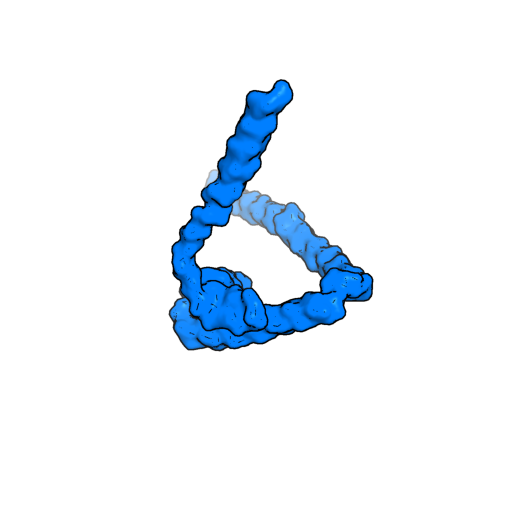1 96 ? -1.186 12.183 5.698 1.00 90.81 96 ILE A CA 1
ATOM 781 C C . ILE A 1 96 ? -1.320 13.428 4.815 1.00 90.81 96 ILE A C 1
ATOM 783 O O . ILE A 1 96 ? -0.824 13.433 3.683 1.00 90.81 96 ILE A O 1
ATOM 787 N N . ASP A 1 97 ? -1.947 14.492 5.318 1.00 92.25 97 ASP A N 1
ATOM 788 C CA . ASP A 1 97 ? -2.110 15.749 4.588 1.00 92.25 97 ASP A CA 1
ATOM 789 C C . ASP A 1 97 ? -0.763 16.404 4.264 1.00 92.25 97 ASP A C 1
ATOM 791 O O . ASP A 1 97 ? -0.533 16.860 3.139 1.00 92.25 97 ASP A O 1
ATOM 795 N N . ASP A 1 98 ? 0.150 16.454 5.231 1.00 93.00 98 ASP A N 1
ATOM 796 C CA . ASP A 1 98 ? 1.458 17.086 5.065 1.00 93.00 98 ASP A CA 1
ATOM 797 C C . ASP A 1 98 ? 2.369 16.277 4.126 1.00 93.00 98 ASP A C 1
ATOM 799 O O . ASP A 1 98 ? 3.038 16.847 3.249 1.00 93.00 98 ASP A O 1
ATOM 803 N N . TYR A 1 99 ? 2.322 14.946 4.214 1.00 90.12 99 TYR A N 1
ATOM 804 C CA . TYR A 1 99 ? 2.969 14.057 3.253 1.00 90.12 99 TYR A CA 1
ATOM 805 C C . TYR A 1 99 ? 2.400 14.252 1.840 1.00 90.12 99 TYR A C 1
ATOM 807 O O . TYR A 1 99 ? 3.157 14.431 0.879 1.00 90.12 99 TYR A O 1
ATOM 815 N N . THR A 1 100 ? 1.071 14.304 1.711 1.00 87.00 100 THR A N 1
ATOM 816 C CA . THR A 1 100 ? 0.377 14.488 0.428 1.00 87.00 100 THR A CA 1
ATOM 817 C C . THR A 1 100 ? 0.742 15.817 -0.224 1.00 87.00 100 THR A C 1
ATOM 819 O O . THR A 1 100 ? 1.007 15.850 -1.426 1.00 87.00 100 THR A O 1
ATOM 822 N N . LYS A 1 101 ? 0.834 16.913 0.539 1.00 89.12 101 LYS A N 1
ATOM 823 C CA . LYS A 1 101 ? 1.288 18.216 0.015 1.00 89.12 101 LYS A CA 1
ATOM 824 C C . LYS A 1 101 ? 2.717 18.139 -0.516 1.00 89.12 101 LYS A C 1
ATOM 826 O O . LYS A 1 101 ? 3.000 18.651 -1.601 1.00 89.12 101 LYS A O 1
ATOM 831 N N . THR A 1 102 ? 3.603 17.478 0.224 1.00 87.00 102 THR A N 1
ATOM 832 C CA . THR A 1 102 ? 5.022 17.367 -0.130 1.00 87.00 102 THR A CA 1
ATOM 833 C C . THR A 1 102 ? 5.199 16.546 -1.405 1.00 87.00 102 THR A C 1
ATOM 835 O O . THR A 1 102 ? 5.762 17.025 -2.392 1.00 87.00 102 THR A O 1
ATOM 838 N N . VAL A 1 103 ? 4.655 15.329 -1.436 1.00 86.44 103 VAL A N 1
ATOM 839 C CA . VAL A 1 103 ? 4.767 14.429 -2.592 1.00 86.44 103 VAL A CA 1
ATOM 840 C C . VAL A 1 103 ? 3.968 14.952 -3.786 1.00 86.44 103 VAL A C 1
ATOM 842 O O . VAL A 1 103 ? 4.469 14.952 -4.913 1.00 86.44 103 VAL A O 1
ATOM 845 N N . GLY A 1 104 ? 2.760 15.462 -3.548 1.00 81.12 104 GLY A N 1
ATOM 846 C CA . GLY A 1 104 ? 1.885 16.019 -4.575 1.00 81.12 104 GLY A CA 1
ATOM 847 C C . GLY A 1 104 ? 2.540 17.171 -5.332 1.00 81.12 104 GLY A C 1
ATOM 848 O O . GLY A 1 104 ? 2.502 17.191 -6.563 1.00 81.12 104 GLY A O 1
ATOM 849 N N . TYR A 1 105 ? 3.236 18.073 -4.632 1.00 81.94 105 TYR A N 1
ATOM 850 C CA . TYR A 1 105 ? 4.005 19.144 -5.270 1.00 81.94 105 TYR A CA 1
ATOM 851 C C . TYR A 1 105 ? 5.107 18.602 -6.196 1.00 81.94 105 TYR A C 1
ATOM 853 O O . TYR A 1 105 ? 5.262 19.076 -7.326 1.00 81.94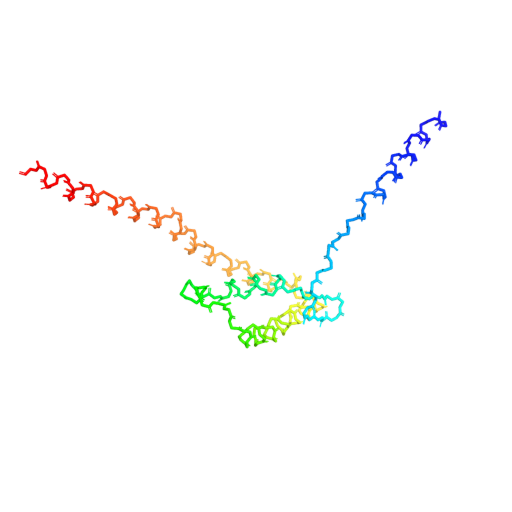 105 TYR A O 1
ATOM 861 N N . HIS A 1 106 ? 5.851 17.581 -5.762 1.00 78.44 106 HIS A N 1
ATOM 862 C CA . HIS A 1 106 ? 6.893 16.961 -6.583 1.00 78.44 106 HIS A CA 1
ATOM 863 C C . HIS A 1 106 ? 6.326 16.289 -7.839 1.00 78.44 106 HIS A C 1
ATOM 865 O O . HIS A 1 106 ? 6.877 16.480 -8.929 1.00 78.44 106 HIS A O 1
ATOM 871 N N . ILE A 1 107 ? 5.223 15.548 -7.703 1.00 79.00 107 ILE A N 1
ATOM 872 C CA . ILE A 1 107 ? 4.540 14.884 -8.821 1.00 79.00 107 ILE A CA 1
ATOM 873 C C . ILE A 1 107 ? 3.993 15.925 -9.801 1.00 79.00 107 ILE A C 1
ATOM 875 O O . ILE A 1 107 ? 4.259 15.829 -11.001 1.00 79.00 107 ILE A O 1
ATOM 879 N N . PHE A 1 108 ? 3.295 16.948 -9.301 1.00 82.44 108 PHE A N 1
ATOM 880 C CA . PHE A 1 108 ? 2.755 18.042 -10.108 1.00 82.44 108 PHE A CA 1
ATOM 881 C C . PHE A 1 108 ? 3.859 18.747 -10.900 1.00 82.44 108 PHE A C 1
ATOM 883 O O . PHE A 1 108 ? 3.775 18.874 -12.121 1.00 82.44 108 PHE A O 1
ATOM 890 N N . ARG A 1 109 ? 4.944 19.142 -10.225 1.00 77.25 109 ARG A N 1
ATOM 891 C CA . ARG A 1 109 ? 6.079 19.824 -10.855 1.00 77.25 109 ARG A CA 1
ATOM 892 C C . ARG A 1 109 ? 6.736 18.955 -11.928 1.00 77.25 109 ARG A C 1
ATOM 894 O O . ARG A 1 109 ? 7.008 19.441 -13.025 1.00 77.25 109 ARG A O 1
ATOM 901 N N . LYS A 1 110 ? 6.987 17.676 -11.633 1.00 78.19 110 LYS A N 1
ATOM 902 C CA . LYS A 1 110 ? 7.615 16.744 -12.579 1.00 78.19 110 LYS A CA 1
ATOM 903 C C . LYS A 1 110 ? 6.732 16.535 -13.812 1.00 78.19 110 LYS A C 1
ATOM 905 O O . LYS A 1 110 ? 7.198 16.762 -14.925 1.00 78.19 110 LYS A O 1
ATOM 910 N N . ASN A 1 111 ? 5.469 16.166 -13.609 1.00 80.56 111 ASN A N 1
ATOM 911 C CA . ASN A 1 111 ? 4.592 15.701 -14.683 1.00 80.56 111 ASN A CA 1
ATOM 912 C C . ASN A 1 111 ? 3.955 16.837 -15.488 1.00 80.56 111 ASN A C 1
ATOM 914 O O . ASN A 1 111 ? 3.817 16.699 -16.702 1.00 80.56 111 ASN A O 1
ATOM 918 N N . LEU A 1 112 ? 3.569 17.945 -14.845 1.00 79.00 112 LEU A N 1
ATOM 919 C CA . LEU A 1 112 ? 2.872 19.038 -15.527 1.00 79.00 112 LEU A CA 1
ATOM 920 C C . LEU A 1 112 ? 3.825 20.095 -16.088 1.00 79.00 112 LEU A C 1
ATOM 922 O O . LEU A 1 112 ? 3.506 20.712 -17.099 1.00 79.00 112 LEU A O 1
ATOM 926 N N . LEU A 1 113 ? 4.984 20.312 -15.457 1.00 77.69 113 LEU A N 1
ATOM 927 C CA . LEU A 1 113 ? 5.909 21.373 -15.867 1.00 77.69 113 LEU A CA 1
ATOM 928 C C . LEU A 1 113 ? 7.145 20.804 -16.566 1.00 77.69 113 LEU A C 1
ATOM 930 O O . LEU A 1 113 ? 7.385 21.114 -17.731 1.00 77.69 113 LEU A O 1
ATOM 934 N N . LEU A 1 114 ? 7.923 19.946 -15.899 1.00 79.19 114 LEU A N 1
ATOM 935 C CA . LEU A 1 114 ? 9.217 19.517 -16.445 1.00 79.19 114 LEU A CA 1
ATOM 936 C C . LEU A 1 114 ? 9.088 18.575 -17.647 1.00 79.19 114 LEU A C 1
ATOM 938 O O . LEU A 1 114 ? 9.688 18.834 -18.688 1.00 79.19 114 LEU A O 1
ATOM 942 N N . THR A 1 115 ? 8.322 17.489 -17.533 1.00 81.31 115 THR A N 1
ATOM 943 C CA . THR A 1 115 ? 8.195 16.489 -18.605 1.00 81.31 115 THR A CA 1
ATOM 944 C C . THR A 1 115 ? 7.695 17.068 -19.941 1.00 81.31 115 THR A C 1
ATOM 946 O O . THR A 1 115 ? 8.303 16.756 -20.970 1.00 81.31 115 THR A O 1
ATOM 949 N N . PRO A 1 116 ? 6.642 17.908 -20.000 1.00 82.06 116 PRO A N 1
ATOM 950 C CA . PRO A 1 116 ? 6.199 18.486 -21.269 1.00 82.06 116 PRO A CA 1
ATOM 951 C C . PRO A 1 116 ? 7.192 19.505 -21.835 1.00 82.06 116 PRO A C 1
ATOM 953 O O . PRO A 1 116 ? 7.432 19.491 -23.043 1.00 82.06 116 PRO A O 1
ATOM 956 N N . VAL A 1 117 ? 7.818 20.337 -20.995 1.00 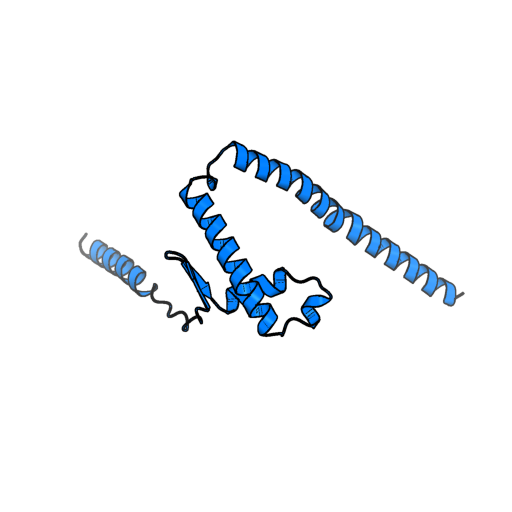81.38 117 VAL A N 1
ATOM 957 C CA . VAL A 1 117 ? 8.830 21.308 -21.447 1.00 81.38 117 VAL A CA 1
ATOM 958 C C . VAL A 1 117 ? 10.043 20.592 -22.039 1.00 81.38 117 VAL A C 1
ATOM 960 O O . VAL A 1 117 ? 10.467 20.924 -23.145 1.00 81.38 117 VAL A O 1
ATOM 963 N N . LEU A 1 118 ? 10.548 19.551 -21.372 1.00 82.69 118 LEU A N 1
ATOM 964 C CA . LEU A 1 118 ? 11.641 18.726 -21.892 1.00 82.69 118 LEU A CA 1
ATOM 965 C C . LEU A 1 118 ? 11.279 18.098 -23.243 1.00 82.69 118 LEU A C 1
ATOM 967 O O . LEU A 1 118 ? 12.083 18.137 -24.171 1.00 82.69 118 LEU A O 1
ATOM 971 N N . ARG A 1 119 ? 10.047 17.596 -23.398 1.00 84.81 119 ARG A N 1
ATOM 972 C CA . ARG A 1 119 ? 9.567 17.032 -24.670 1.00 84.81 119 ARG A CA 1
ATOM 973 C C . ARG A 1 119 ? 9.572 18.066 -25.800 1.00 84.81 119 ARG A C 1
ATOM 975 O O . ARG A 1 119 ? 9.959 17.734 -26.920 1.00 84.81 119 ARG A O 1
ATOM 982 N N . ILE A 1 120 ? 9.158 19.304 -25.520 1.00 87.31 120 ILE A N 1
ATOM 983 C CA . ILE A 1 120 ? 9.179 20.406 -26.494 1.00 87.31 120 ILE A CA 1
ATOM 984 C C . ILE A 1 120 ? 10.623 20.752 -26.874 1.00 87.31 120 ILE A C 1
ATOM 986 O O . ILE A 1 120 ? 10.935 20.822 -28.061 1.00 87.31 120 ILE A O 1
ATOM 990 N N . CYS A 1 121 ? 11.516 20.906 -25.894 1.00 82.25 121 CYS A N 1
ATOM 991 C CA . CYS A 1 121 ? 12.926 21.209 -26.142 1.00 82.25 121 CYS A CA 1
ATOM 992 C C . CYS A 1 121 ? 13.606 20.123 -26.987 1.00 82.25 121 CYS A C 1
ATOM 994 O O . CYS A 1 121 ? 14.202 20.442 -28.013 1.00 82.25 121 CYS A O 1
ATOM 996 N N . MET A 1 122 ? 13.436 18.846 -26.630 1.00 88.06 122 MET A N 1
ATOM 997 C CA . MET A 1 122 ? 13.992 17.721 -27.392 1.00 88.06 122 MET A CA 1
ATOM 998 C C . MET A 1 122 ? 13.445 17.667 -28.825 1.00 88.06 122 MET A C 1
ATOM 1000 O O . MET A 1 122 ? 14.191 17.398 -29.768 1.00 88.06 122 MET A O 1
ATOM 1004 N N . LYS A 1 123 ? 12.150 17.956 -29.017 1.00 87.88 123 LYS A N 1
ATOM 1005 C CA . LYS A 1 123 ? 11.543 18.021 -30.354 1.00 87.88 123 LYS A CA 1
ATOM 1006 C C . LYS A 1 123 ? 12.135 19.164 -31.183 1.00 87.88 123 LYS A C 1
ATOM 1008 O O . LYS A 1 123 ? 12.464 18.956 -32.346 1.00 87.88 123 LYS A O 1
ATOM 1013 N N . ASN A 1 124 ? 12.325 20.335 -30.581 1.00 85.44 124 ASN A N 1
ATOM 1014 C CA . ASN A 1 124 ? 12.911 21.495 -31.251 1.00 85.44 124 ASN A CA 1
ATOM 1015 C C . ASN A 1 124 ? 14.385 21.276 -31.622 1.00 85.44 124 ASN A C 1
ATOM 1017 O O . ASN A 1 124 ? 14.808 21.678 -32.704 1.00 85.44 124 ASN A O 1
ATOM 1021 N N . GLU A 1 125 ? 15.170 20.616 -30.768 1.00 83.00 125 GLU A N 1
ATOM 1022 C CA . GLU A 1 125 ? 16.555 20.247 -31.088 1.00 83.00 125 GLU A CA 1
ATOM 1023 C C . GLU A 1 125 ? 16.641 19.250 -32.244 1.00 83.00 125 GLU A C 1
ATOM 1025 O O . GLU A 1 125 ? 17.505 19.384 -33.114 1.00 83.00 125 GLU A O 1
ATOM 1030 N N . LYS A 1 126 ? 15.725 18.276 -32.290 1.00 81.19 126 LYS A N 1
ATOM 1031 C CA . LYS A 1 126 ? 15.654 17.308 -33.386 1.00 81.19 126 LYS A CA 1
ATOM 1032 C C . LYS A 1 126 ? 15.323 17.991 -34.718 1.00 81.19 126 LYS A C 1
ATOM 1034 O O . LYS A 1 126 ? 16.033 17.772 -35.693 1.00 81.19 126 LYS A O 1
ATOM 1039 N N . LEU A 1 127 ? 14.341 18.897 -34.721 1.00 77.81 127 LEU A N 1
ATOM 1040 C CA . LEU A 1 127 ? 13.971 19.690 -35.900 1.00 77.81 127 LEU A CA 1
ATOM 1041 C C . LEU A 1 127 ? 15.122 20.579 -36.392 1.00 77.81 127 LEU A C 1
ATOM 1043 O O . LEU A 1 127 ? 15.350 20.670 -37.594 1.00 77.81 127 LEU A O 1
ATOM 1047 N N . LYS A 1 128 ? 15.889 21.191 -35.477 1.00 77.94 128 LYS A N 1
ATOM 1048 C CA . LYS A 1 128 ? 17.079 21.978 -35.841 1.00 77.94 128 LYS A CA 1
ATOM 1049 C C . LYS A 1 128 ? 18.145 21.122 -36.525 1.00 77.94 128 LYS A C 1
ATOM 1051 O O . LYS A 1 128 ? 18.679 21.540 -37.549 1.00 77.94 128 LYS A O 1
ATOM 1056 N N . LYS A 1 129 ? 18.433 19.928 -35.994 1.00 78.81 129 LYS A N 1
ATOM 1057 C CA . LYS A 1 129 ? 19.386 18.991 -36.613 1.00 78.81 129 LYS A CA 1
ATOM 1058 C C . LYS A 1 129 ? 18.911 18.516 -37.984 1.00 78.81 129 LYS A C 1
ATOM 1060 O O . LYS A 1 129 ? 19.713 18.482 -38.903 1.00 78.81 129 LYS A O 1
ATOM 1065 N N . GLU A 1 130 ? 17.626 18.208 -38.133 1.00 77.38 130 GLU A N 1
ATOM 1066 C CA . GLU A 1 130 ? 17.042 17.803 -39.417 1.00 77.38 130 GLU A CA 1
ATOM 1067 C C . GLU A 1 130 ? 17.110 18.939 -40.448 1.00 77.38 130 GLU A C 1
ATOM 1069 O O . GLU A 1 130 ? 17.545 18.708 -41.569 1.00 77.38 130 GLU A O 1
ATOM 1074 N N . SER A 1 131 ? 16.798 20.183 -40.066 1.00 67.31 131 SER A N 1
ATOM 1075 C CA . SER A 1 131 ? 16.921 21.341 -40.965 1.00 67.31 131 SER A CA 1
ATOM 1076 C C . SER A 1 131 ? 18.365 21.667 -41.361 1.00 67.31 131 SER A C 1
ATOM 1078 O O . SER A 1 131 ? 18.594 22.136 -42.469 1.00 67.31 131 SER A O 1
ATOM 1080 N N . ALA A 1 132 ? 19.340 21.382 -40.492 1.00 69.38 132 ALA A N 1
ATOM 1081 C CA . ALA A 1 132 ? 20.760 21.613 -40.759 1.00 69.38 132 ALA A CA 1
ATOM 1082 C C . ALA A 1 132 ? 21.383 20.587 -41.724 1.00 69.38 132 ALA A C 1
ATOM 1084 O O . ALA A 1 132 ? 22.510 20.782 -42.151 1.00 69.38 132 ALA A O 1
ATOM 1085 N N . ILE A 1 133 ? 20.674 19.501 -42.052 1.00 67.25 133 ILE A N 1
ATOM 1086 C CA . ILE A 1 133 ? 21.105 18.500 -43.044 1.00 67.25 133 ILE A CA 1
ATOM 1087 C C . ILE A 1 133 ? 20.641 18.891 -44.465 1.00 67.25 133 ILE A C 1
ATOM 1089 O O . ILE A 1 133 ? 21.136 18.350 -45.449 1.00 67.25 133 ILE A O 1
ATOM 1093 N N . PHE A 1 134 ? 19.701 19.838 -44.585 1.00 57.66 134 PHE A N 1
ATOM 1094 C CA . PHE A 1 134 ? 19.164 20.327 -45.863 1.00 57.66 134 PHE A CA 1
ATOM 1095 C C . PHE A 1 134 ? 19.841 21.612 -46.386 1.00 57.66 134 PHE A C 1
ATOM 1097 O O . PHE A 1 134 ? 19.433 22.117 -47.433 1.00 57.66 134 PHE A O 1
ATOM 1104 N N . PHE A 1 135 ? 20.866 22.117 -45.693 1.00 51.06 135 PHE A N 1
ATOM 1105 C CA . PHE A 1 135 ? 21.749 23.209 -46.125 1.00 51.06 135 PHE A CA 1
ATOM 1106 C C . PHE A 1 135 ? 23.193 22.713 -46.171 1.00 51.06 135 PHE A C 1
ATOM 1108 O O . PHE A 1 135 ? 23.921 23.140 -47.094 1.00 51.06 135 PHE A O 1
#